Protein AF-A0A7S0U835-F1 (afdb_monomer)

Nearest PDB structures (foldseek):
  8ebt-assembly1_D  TM=9.101E-01  e=2.293E-08  Homo sapiens
  8eby-assembly1_D  TM=9.139E-01  e=5.994E-08  Homo sapiens
  8ebw-assembly1_D  TM=9.040E-01  e=1.767E-07  Homo sapiens
  8byq-assembly1_3  TM=8.476E-01  e=1.476E-07  Homo sapiens
  6trs-assembly2_B  TM=8.869E-01  e=9.123E-05  Thermochaetoides thermophila DSM 1495

Solvent-accessible surface area (backbone atoms only — not comparable to full-atom values): 6796 Å² total; per-residue (Å²): 133,87,57,59,82,69,50,32,41,41,77,50,88,84,70,89,51,72,76,40,76,29,76,59,26,56,54,48,72,73,46,59,66,54,58,47,54,51,52,55,51,52,46,50,46,54,61,55,31,70,79,67,77,38,58,63,67,65,52,48,50,53,53,56,55,51,57,72,56,54,71,84,45,79,42,74,51,85,87,51,51,76,64,45,48,60,45,50,46,47,34,37,78,69,56,34,25,45,52,96,42,93,82,50,59,46,37,28,46,29,76,61,36,74,56,105

pLDDT: mean 84.73, std 11.66, range [37.41, 94.69]

Organism: Hemiselmis andersenii (NCBI:txid464988)

Secondary structure (DSSP, 8-state):
---GGGTSEE--TTSS---EE-HHHHHHHTS-HHHHHHHHHHHHHHHHHTTSSS-HHHHHHHHHHHHTPPTT--EE-TT--HHHHHHHHHHHHTTSEE-SSTT-SEEEE-HHHHT-

InterPro domains:
  IPR004598 Transcription factor TFIIH subunit p52/Tfb2 [PF03849] (6-116)
  IPR004598 Transcription factor TFIIH subunit p52/Tfb2 [PTHR13152] (5-116)

Foldseek 3Di:
DDQCVPVQWPQPPPPPDGIDGDPVVVVLVPDDPLVNVVSVLVSVLVVLCPVVPDDSVLLVVLLVVLLPADAPDKDFCPPPDPSNLVSVLVCCVVVQWPDPDSPHRIIGGDPSSPSD

Mean predicted aligned error: 6.45 Å

Structure (mmCIF, N/CA/C/O backbone):
data_AF-A0A7S0U835-F1
#
_entry.id   AF-A0A7S0U835-F1
#
loop_
_atom_site.group_PDB
_atom_site.id
_atom_site.type_symbol
_atom_site.label_atom_id
_atom_site.label_alt_id
_atom_site.label_comp_id
_atom_site.label_asym_id
_atom_site.label_entity_id
_atom_site.label_seq_id
_atom_site.pdbx_PDB_ins_code
_atom_site.Cartn_x
_atom_site.Cartn_y
_atom_site.Cartn_z
_atom_site.occupancy
_atom_site.B_iso_or_equiv
_atom_site.auth_seq_id
_atom_site.auth_comp_id
_atom_site.auth_asym_id
_atom_site.auth_atom_id
_atom_site.pdbx_PDB_model_num
ATOM 1 N N . ARG A 1 1 ? 14.120 -10.309 -13.162 1.00 37.41 1 ARG A N 1
ATOM 2 C CA . ARG A 1 1 ? 12.669 -10.307 -12.856 1.00 37.41 1 ARG A CA 1
ATOM 3 C C . ARG A 1 1 ? 12.208 -8.859 -12.939 1.00 37.41 1 ARG A C 1
ATOM 5 O O . ARG A 1 1 ? 12.690 -8.055 -12.151 1.00 37.41 1 ARG A O 1
ATOM 12 N N . GLN A 1 2 ? 11.451 -8.506 -13.979 1.00 38.12 2 GLN A N 1
ATOM 13 C CA . GLN A 1 2 ? 10.997 -7.133 -14.224 1.00 38.12 2 GLN A CA 1
ATOM 14 C C . GLN A 1 2 ? 10.027 -6.714 -13.112 1.00 38.12 2 GLN A C 1
ATOM 16 O O . GLN A 1 2 ? 9.135 -7.471 -12.751 1.00 38.12 2 GLN A O 1
ATOM 21 N N . SER A 1 3 ? 10.268 -5.543 -12.528 1.00 42.47 3 SER A N 1
ATOM 22 C CA . SER A 1 3 ? 9.382 -4.902 -11.552 1.00 42.47 3 SER A CA 1
ATOM 23 C C . SER A 1 3 ? 8.245 -4.222 -12.317 1.00 42.47 3 SER A C 1
ATOM 25 O O . SER A 1 3 ? 8.529 -3.534 -13.303 1.00 42.47 3 SER A O 1
ATOM 27 N N . ALA A 1 4 ? 6.985 -4.382 -11.893 1.00 53.00 4 ALA A N 1
ATOM 28 C CA . ALA A 1 4 ? 5.829 -3.969 -12.699 1.00 53.00 4 ALA A CA 1
ATOM 29 C C . ALA A 1 4 ? 5.793 -2.462 -12.994 1.00 53.00 4 ALA A C 1
ATOM 31 O O . ALA A 1 4 ? 5.215 -2.039 -13.991 1.00 53.00 4 ALA A O 1
ATOM 32 N N . ARG A 1 5 ? 6.479 -1.633 -12.195 1.00 54.44 5 ARG A N 1
ATOM 33 C CA . ARG A 1 5 ? 6.518 -0.171 -12.391 1.00 54.44 5 ARG A CA 1
ATOM 34 C C . ARG A 1 5 ? 7.025 0.253 -13.773 1.00 54.44 5 ARG A C 1
ATOM 36 O O . ARG A 1 5 ? 6.550 1.258 -14.279 1.00 54.44 5 ARG A O 1
ATOM 43 N N . GLY A 1 6 ? 7.957 -0.494 -14.370 1.00 59.50 6 GLY A N 1
ATOM 44 C CA . GLY A 1 6 ? 8.459 -0.207 -15.723 1.00 59.50 6 GLY A CA 1
ATOM 45 C C . GLY A 1 6 ? 7.746 -0.981 -16.832 1.00 59.50 6 GLY A C 1
ATOM 46 O O . GLY A 1 6 ? 8.003 -0.740 -18.005 1.00 59.50 6 GLY A O 1
ATOM 47 N N . ALA A 1 7 ? 6.891 -1.934 -16.461 1.00 70.88 7 ALA A N 1
ATOM 48 C CA . ALA A 1 7 ? 6.263 -2.853 -17.394 1.00 70.88 7 ALA A CA 1
ATOM 49 C C . ALA A 1 7 ? 4.821 -2.458 -17.723 1.00 70.88 7 ALA A C 1
ATOM 51 O O . ALA A 1 7 ? 4.388 -2.717 -18.836 1.00 70.88 7 ALA A O 1
ATOM 52 N N . LEU A 1 8 ? 4.090 -1.796 -16.812 1.00 85.31 8 LEU A N 1
ATOM 53 C CA . LEU A 1 8 ? 2.688 -1.401 -17.039 1.00 85.31 8 LEU A CA 1
ATOM 54 C C . LEU A 1 8 ? 2.533 -0.132 -17.896 1.00 85.31 8 LEU A C 1
ATOM 56 O O . LEU A 1 8 ? 1.545 0.014 -18.616 1.00 85.31 8 LEU A O 1
ATOM 60 N N . MET A 1 9 ? 3.496 0.786 -17.817 1.00 87.12 9 MET A N 1
ATOM 61 C CA . MET A 1 9 ? 3.491 2.067 -18.527 1.00 87.12 9 MET A CA 1
ATOM 62 C C . MET A 1 9 ? 4.839 2.275 -19.215 1.00 87.12 9 MET A C 1
ATOM 64 O O . MET A 1 9 ? 5.886 1.990 -18.637 1.00 87.12 9 MET A O 1
ATOM 68 N N . LYS A 1 10 ? 4.808 2.793 -20.441 1.00 82.62 10 LYS A N 1
ATOM 69 C CA . LYS A 1 10 ? 5.974 3.209 -21.214 1.00 82.62 10 LYS A CA 1
ATOM 70 C C . LYS A 1 10 ? 6.094 4.729 -21.148 1.00 82.62 10 LYS A C 1
ATOM 72 O O . LYS A 1 10 ? 5.160 5.453 -21.492 1.00 82.62 10 LYS A O 1
ATOM 77 N N . GLU A 1 11 ? 7.256 5.203 -20.718 1.00 73.69 11 GLU A N 1
ATOM 78 C CA . GLU A 1 11 ? 7.630 6.613 -20.814 1.00 73.69 11 GLU A CA 1
ATOM 79 C C . GLU A 1 11 ? 8.300 6.850 -22.173 1.00 73.69 11 GLU A C 1
ATOM 81 O O . GLU A 1 11 ? 9.473 6.517 -22.351 1.00 73.69 11 GLU A O 1
ATOM 86 N N . ASP A 1 12 ? 7.579 7.409 -23.145 1.00 67.50 12 ASP A N 1
ATOM 87 C CA . ASP A 1 12 ? 8.190 7.835 -24.406 1.00 67.50 12 ASP A CA 1
ATOM 88 C C . ASP A 1 12 ? 8.786 9.239 -24.239 1.00 67.50 12 ASP A C 1
ATOM 90 O O . ASP A 1 12 ? 8.161 10.260 -24.497 1.00 67.50 12 ASP A O 1
ATOM 94 N N . LYS A 1 13 ? 10.048 9.293 -23.796 1.00 61.94 13 LYS A N 1
ATOM 95 C CA . LYS A 1 13 ? 10.796 10.556 -23.633 1.00 61.94 13 LYS A CA 1
ATOM 96 C C . LYS A 1 13 ? 11.131 11.256 -24.958 1.00 61.94 13 LYS A C 1
ATOM 98 O O . LYS A 1 13 ? 11.688 12.348 -24.929 1.00 61.94 13 LYS A O 1
ATOM 103 N N . ALA A 1 14 ? 10.840 10.626 -26.096 1.00 60.28 14 ALA A N 1
ATOM 104 C CA . ALA A 1 14 ? 11.284 11.074 -27.411 1.00 60.28 14 ALA A CA 1
ATOM 105 C C . ALA A 1 14 ? 10.252 11.904 -28.196 1.00 60.28 14 ALA A C 1
ATOM 107 O O . ALA A 1 14 ? 10.669 12.583 -29.125 1.00 60.28 14 ALA A O 1
ATOM 108 N N . ASP A 1 15 ? 8.958 11.890 -27.839 1.00 58.41 15 ASP A N 1
ATOM 109 C CA . ASP A 1 15 ? 7.907 12.399 -28.749 1.00 58.41 15 ASP A CA 1
ATOM 110 C C . ASP A 1 15 ? 6.968 13.465 -28.154 1.00 58.41 15 ASP A C 1
ATOM 112 O O . ASP A 1 15 ? 5.937 13.792 -28.731 1.00 58.41 15 ASP A O 1
ATOM 116 N N . GLY A 1 16 ? 7.267 14.012 -26.970 1.00 64.00 16 GLY A N 1
ATOM 117 C CA . GLY A 1 16 ? 6.398 15.003 -26.306 1.00 64.00 16 GLY A CA 1
ATOM 118 C C . GLY A 1 16 ? 5.008 14.479 -25.903 1.00 64.00 16 GLY A C 1
ATOM 119 O O . GLY A 1 16 ? 4.259 15.172 -25.215 1.00 64.00 16 GLY A O 1
ATOM 120 N N . GLU A 1 17 ? 4.667 13.251 -26.284 1.00 67.81 17 GLU A N 1
ATOM 121 C CA . GLU A 1 17 ? 3.488 12.540 -25.828 1.00 67.81 17 GLU A CA 1
ATOM 122 C C . GLU A 1 17 ? 3.661 12.042 -24.393 1.00 67.81 17 GLU A C 1
ATOM 124 O O . GLU A 1 17 ? 4.731 11.604 -23.968 1.00 67.81 17 GLU A O 1
ATOM 129 N N . GLY A 1 18 ? 2.570 12.114 -23.632 1.00 77.19 18 GLY A N 1
ATOM 130 C CA . GLY A 1 18 ? 2.519 11.625 -22.260 1.00 77.19 18 GLY A CA 1
ATOM 131 C C . GLY A 1 18 ? 2.730 10.105 -22.142 1.00 77.19 18 GLY A C 1
ATOM 132 O O . GLY A 1 18 ? 2.794 9.389 -23.143 1.00 77.19 18 GLY A O 1
ATOM 133 N N . PRO A 1 19 ? 2.816 9.582 -20.906 1.00 83.19 19 PRO A N 1
ATOM 134 C CA . PRO A 1 19 ? 3.009 8.154 -20.659 1.00 83.19 19 PRO A CA 1
ATOM 135 C C . PRO A 1 19 ? 1.916 7.306 -21.330 1.00 83.19 19 PRO A C 1
ATOM 137 O O . PRO A 1 19 ? 0.726 7.602 -21.214 1.00 83.19 19 PRO A O 1
ATOM 140 N N . ARG A 1 20 ? 2.324 6.227 -22.011 1.00 86.06 20 ARG A N 1
ATOM 141 C CA . ARG A 1 20 ? 1.434 5.308 -22.741 1.00 86.06 20 ARG A CA 1
ATOM 142 C C . ARG A 1 20 ? 1.364 3.960 -22.022 1.00 86.06 20 ARG A C 1
ATOM 144 O O . ARG A 1 20 ? 2.381 3.421 -21.597 1.00 86.06 20 ARG A O 1
ATOM 151 N N . ILE A 1 21 ? 0.171 3.388 -21.901 1.00 90.00 21 ILE A N 1
ATOM 152 C CA . ILE A 1 21 ? -0.021 2.049 -21.325 1.00 90.00 21 ILE A CA 1
ATOM 153 C C . ILE A 1 21 ? 0.591 0.974 -22.239 1.00 90.00 21 ILE A C 1
ATOM 155 O O . ILE A 1 21 ? 0.503 1.057 -23.465 1.00 90.00 21 ILE A O 1
ATOM 159 N N . THR A 1 22 ? 1.236 -0.035 -21.658 1.00 92.06 22 THR A N 1
ATOM 160 C CA . THR A 1 22 ? 1.815 -1.153 -22.419 1.00 92.06 22 THR A CA 1
ATOM 161 C C . THR A 1 22 ? 0.786 -2.263 -22.653 1.00 92.06 22 THR A C 1
ATOM 163 O O . THR A 1 22 ? -0.297 -2.271 -22.065 1.00 92.06 22 THR A O 1
ATOM 166 N N . ALA A 1 23 ? 1.137 -3.265 -23.466 1.00 90.50 23 ALA A N 1
ATOM 167 C CA . ALA A 1 23 ? 0.327 -4.477 -23.597 1.00 90.50 23 ALA A CA 1
ATOM 168 C C . ALA A 1 23 ? 0.128 -5.194 -22.245 1.00 90.50 23 ALA A C 1
ATOM 170 O O . ALA A 1 23 ? -0.977 -5.639 -21.938 1.00 90.50 23 ALA A O 1
ATOM 171 N N . GLU A 1 24 ? 1.169 -5.254 -21.409 1.00 88.81 24 GLU A N 1
ATOM 172 C CA . GLU A 1 24 ? 1.083 -5.820 -20.057 1.00 88.81 24 GLU A CA 1
ATOM 173 C C . GLU A 1 24 ? 0.220 -4.956 -19.131 1.00 88.81 24 GLU A C 1
ATOM 175 O O . GLU A 1 24 ? -0.560 -5.490 -18.345 1.00 88.81 24 GLU A O 1
ATOM 180 N N . GLY A 1 25 ? 0.287 -3.628 -19.274 1.00 90.62 25 GLY A N 1
ATOM 181 C CA . GLY A 1 25 ? -0.591 -2.678 -18.595 1.00 90.62 25 GLY A CA 1
ATOM 182 C C . GLY A 1 25 ? -2.064 -2.935 -18.900 1.00 90.62 25 GLY A C 1
ATOM 183 O O . GLY A 1 25 ? -2.883 -3.034 -17.988 1.00 90.62 25 GLY A O 1
ATOM 184 N N . PHE A 1 26 ? -2.408 -3.130 -20.173 1.00 92.75 26 PHE A N 1
ATOM 185 C CA . PHE A 1 26 ? -3.769 -3.506 -20.556 1.00 92.75 26 PHE A CA 1
ATOM 186 C C . PHE A 1 26 ? -4.176 -4.868 -19.991 1.00 92.75 26 PHE A C 1
ATOM 188 O O . PHE A 1 26 ? -5.277 -5.005 -19.461 1.00 92.75 26 PHE A O 1
ATOM 195 N N . GLN A 1 27 ? -3.297 -5.871 -20.055 1.00 92.75 27 GLN A N 1
ATOM 196 C CA . GLN A 1 27 ? -3.582 -7.183 -19.47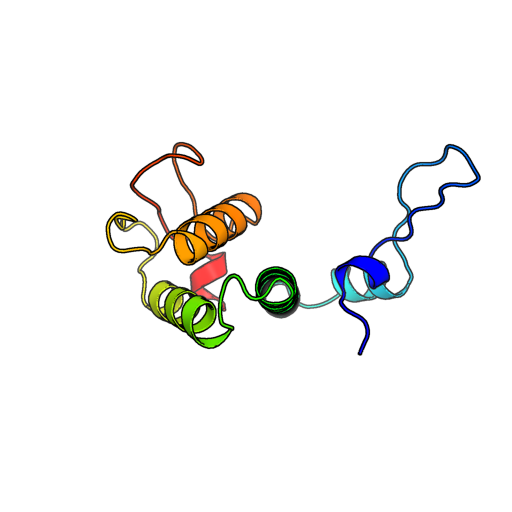1 1.00 92.75 27 GLN A CA 1
ATOM 197 C C . GLN A 1 27 ? -3.803 -7.109 -17.960 1.00 92.75 27 GLN A C 1
ATOM 199 O O . GLN A 1 27 ? -4.667 -7.816 -17.446 1.00 92.75 27 GLN A O 1
ATOM 204 N N . PHE A 1 28 ? -3.050 -6.260 -17.258 1.00 91.56 28 PHE A N 1
ATOM 205 C CA . PHE A 1 28 ? -3.206 -6.007 -15.830 1.00 91.56 28 PHE A CA 1
ATOM 206 C C . PHE A 1 28 ? -4.602 -5.464 -15.509 1.00 91.56 28 PHE A C 1
ATOM 208 O O . PHE A 1 28 ? -5.259 -5.998 -14.617 1.00 91.56 28 PHE A O 1
ATOM 215 N N . LEU A 1 29 ? -5.093 -4.480 -16.273 1.00 92.12 29 LEU A N 1
ATOM 216 C CA . LEU A 1 2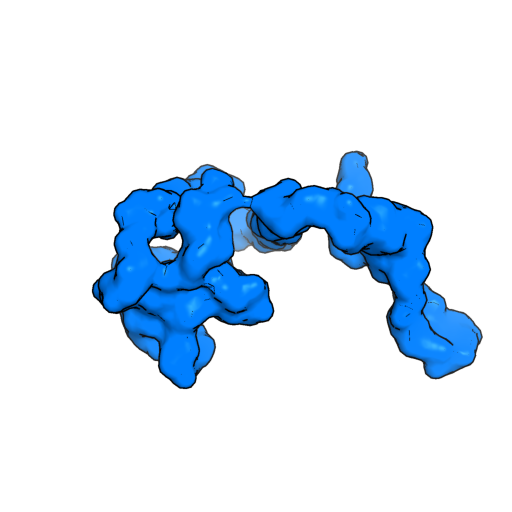9 ? -6.425 -3.887 -16.073 1.00 92.12 29 LEU A CA 1
ATOM 217 C C . LEU A 1 29 ? -7.571 -4.898 -16.219 1.00 92.12 29 LEU A C 1
ATOM 219 O O . LEU A 1 29 ? -8.626 -4.721 -15.615 1.00 92.12 29 LEU A O 1
ATOM 223 N N . LEU A 1 30 ? -7.365 -5.966 -16.992 1.00 94.69 30 LEU A N 1
ATOM 224 C CA . LEU A 1 30 ? -8.350 -7.033 -17.190 1.00 94.69 30 LEU A CA 1
ATOM 225 C C . LEU A 1 30 ? -8.350 -8.083 -16.068 1.00 94.69 30 LEU A C 1
ATOM 227 O O . LEU A 1 30 ? -9.205 -8.970 -16.052 1.00 94.69 30 LEU A O 1
ATOM 231 N N . LYS A 1 31 ? -7.388 -8.041 -15.140 1.00 94.06 31 LYS A N 1
ATOM 232 C CA . LYS A 1 31 ? -7.325 -8.994 -14.023 1.00 94.06 31 LYS A CA 1
ATOM 233 C C . LYS A 1 31 ? -8.349 -8.653 -12.937 1.00 94.06 31 LYS A C 1
ATOM 235 O O . LYS A 1 31 ? -8.762 -7.503 -12.831 1.00 94.06 31 LYS A O 1
ATOM 240 N N . PRO A 1 32 ? -8.726 -9.610 -12.073 1.00 93.00 32 PRO A N 1
ATOM 241 C CA . PRO A 1 32 ? -9.558 -9.315 -10.910 1.00 93.00 32 PRO A CA 1
ATOM 242 C C . PRO A 1 32 ? -8.918 -8.262 -9.995 1.00 93.00 32 PRO A C 1
ATOM 244 O O . PRO A 1 32 ? -7.707 -8.299 -9.766 1.00 93.00 32 PRO A O 1
ATOM 247 N N . LEU A 1 33 ? -9.735 -7.382 -9.407 1.00 89.50 33 LEU A N 1
ATOM 248 C CA . LEU A 1 33 ? -9.277 -6.276 -8.554 1.00 89.50 33 LEU A CA 1
ATOM 249 C C . LEU A 1 33 ? -8.333 -6.736 -7.433 1.00 89.50 33 LEU A C 1
ATOM 251 O O . LEU A 1 33 ? -7.270 -6.155 -7.246 1.00 89.50 33 LEU A O 1
ATOM 255 N N . ARG A 1 34 ? -8.672 -7.828 -6.737 1.00 88.25 34 ARG A N 1
ATOM 256 C CA . ARG A 1 34 ? -7.824 -8.417 -5.686 1.00 88.25 34 ARG A CA 1
ATOM 257 C C . ARG A 1 34 ? -6.413 -8.731 -6.186 1.00 88.25 34 ARG A C 1
ATOM 259 O O . ARG A 1 34 ? -5.432 -8.436 -5.512 1.00 88.25 34 ARG A O 1
ATOM 266 N N . TRP A 1 35 ? -6.310 -9.309 -7.382 1.00 90.12 35 TRP A N 1
ATOM 267 C CA . TRP A 1 35 ? -5.021 -9.637 -7.983 1.00 90.12 35 TRP A CA 1
ATOM 268 C C . TRP A 1 35 ? -4.235 -8.369 -8.322 1.00 90.12 35 TRP A C 1
ATOM 270 O O . TRP A 1 35 ? -3.046 -8.296 -8.023 1.00 90.12 35 TRP A O 1
ATOM 280 N N . GLN A 1 36 ? -4.904 -7.359 -8.885 1.00 90.56 36 GLN A N 1
ATOM 281 C CA . GLN A 1 36 ? -4.291 -6.068 -9.205 1.00 90.56 36 GLN A CA 1
ATOM 282 C C . GLN A 1 36 ? -3.711 -5.394 -7.952 1.00 90.56 36 GLN A C 1
ATOM 284 O O . GLN A 1 36 ? -2.545 -4.998 -7.946 1.00 90.56 36 GLN A O 1
ATOM 289 N N . VAL A 1 37 ? -4.498 -5.322 -6.873 1.00 89.38 37 VAL A N 1
ATOM 290 C CA . VAL A 1 37 ? -4.079 -4.741 -5.589 1.00 89.38 37 VAL A CA 1
ATOM 291 C C . VAL A 1 37 ? -2.896 -5.513 -5.006 1.00 89.38 37 VAL A C 1
ATOM 293 O O . VAL A 1 37 ? -1.899 -4.903 -4.624 1.00 89.38 37 VAL A O 1
ATOM 296 N N . TRP A 1 38 ? -2.958 -6.848 -4.994 1.00 89.12 38 TRP A N 1
ATOM 297 C CA . TRP A 1 38 ? -1.864 -7.681 -4.495 1.00 89.12 38 TRP A CA 1
ATOM 298 C C . TRP A 1 38 ? -0.553 -7.447 -5.257 1.00 89.12 38 TRP A C 1
ATOM 300 O O . TRP A 1 38 ? 0.492 -7.261 -4.634 1.00 89.12 38 TRP A O 1
ATOM 310 N N . GLN A 1 39 ? -0.593 -7.405 -6.594 1.00 89.19 39 GLN A N 1
ATOM 311 C CA . GLN A 1 39 ? 0.605 -7.127 -7.393 1.00 89.19 39 GLN A CA 1
ATOM 312 C C . GLN A 1 39 ? 1.188 -5.745 -7.074 1.00 89.19 39 GLN A C 1
ATOM 314 O O . GLN A 1 39 ? 2.380 -5.640 -6.790 1.00 89.19 39 GLN A O 1
ATOM 319 N N . LEU A 1 40 ? 0.349 -4.702 -7.021 1.00 88.06 40 LEU A N 1
ATOM 320 C CA . LEU A 1 40 ? 0.795 -3.344 -6.686 1.00 88.06 40 LEU A CA 1
ATOM 321 C C . LEU A 1 40 ? 1.447 -3.268 -5.299 1.00 88.06 40 LEU A C 1
ATOM 323 O O . LEU A 1 40 ? 2.464 -2.591 -5.133 1.00 88.06 40 LEU A O 1
ATOM 327 N N . LEU A 1 41 ? 0.900 -3.981 -4.310 1.00 89.31 41 LEU A N 1
ATOM 328 C CA . LEU A 1 41 ? 1.477 -4.067 -2.968 1.00 89.31 41 LEU A CA 1
ATOM 329 C C . LEU A 1 41 ? 2.845 -4.747 -2.976 1.00 89.31 41 LEU A C 1
ATOM 331 O O . LEU A 1 41 ? 3.789 -4.229 -2.378 1.00 89.31 41 LEU A O 1
ATOM 335 N N . MET A 1 42 ? 2.972 -5.880 -3.668 1.00 89.44 42 MET A N 1
ATOM 336 C CA . MET A 1 42 ? 4.236 -6.614 -3.744 1.00 89.44 42 MET A CA 1
ATOM 337 C C . MET A 1 42 ? 5.324 -5.796 -4.442 1.00 89.44 42 MET A C 1
ATOM 339 O O . MET A 1 42 ? 6.437 -5.691 -3.922 1.00 89.44 42 MET A O 1
ATOM 343 N N . ASP A 1 43 ? 5.008 -5.151 -5.567 1.00 88.12 43 ASP A N 1
ATOM 344 C CA . ASP A 1 43 ? 5.948 -4.262 -6.254 1.00 88.12 43 ASP A CA 1
ATOM 345 C C . ASP A 1 43 ? 6.349 -3.065 -5.393 1.00 88.12 43 ASP A C 1
ATOM 347 O O . ASP A 1 43 ? 7.507 -2.639 -5.409 1.00 88.12 43 ASP A O 1
ATOM 351 N N . ALA A 1 44 ? 5.417 -2.518 -4.615 1.00 86.69 44 ALA A N 1
ATOM 352 C CA . ALA A 1 44 ? 5.704 -1.407 -3.727 1.00 86.69 44 ALA A CA 1
ATOM 353 C C . ALA A 1 44 ? 6.605 -1.787 -2.546 1.00 86.69 44 ALA A C 1
ATOM 355 O O . ALA A 1 44 ? 7.486 -0.997 -2.190 1.00 86.69 44 ALA A O 1
ATOM 356 N N . ILE A 1 45 ? 6.400 -2.971 -1.959 1.00 89.38 45 ILE A N 1
ATOM 357 C CA . ILE A 1 45 ? 7.273 -3.522 -0.914 1.00 89.38 45 ILE A CA 1
ATOM 358 C C . ILE A 1 45 ? 8.671 -3.729 -1.494 1.00 89.38 45 ILE A C 1
ATOM 360 O O . ILE A 1 45 ? 9.638 -3.180 -0.971 1.00 89.38 45 ILE A O 1
ATOM 364 N N . GLN A 1 46 ? 8.782 -4.417 -2.635 1.00 88.12 46 GLN A N 1
ATOM 365 C CA . GLN A 1 46 ? 10.070 -4.631 -3.298 1.00 88.12 46 GLN A CA 1
ATOM 366 C C . GLN A 1 46 ? 10.771 -3.311 -3.625 1.00 88.12 46 GLN A C 1
ATOM 368 O O . GLN A 1 46 ? 11.966 -3.178 -3.383 1.00 88.12 46 GLN A O 1
ATOM 373 N N . ALA A 1 47 ? 10.042 -2.316 -4.141 1.00 85.50 47 ALA A N 1
ATOM 374 C CA . ALA A 1 47 ? 10.606 -1.010 -4.463 1.00 85.50 47 ALA A CA 1
ATOM 375 C C . ALA A 1 47 ? 11.147 -0.273 -3.229 1.00 85.50 47 ALA A C 1
ATOM 377 O O . ALA A 1 47 ? 12.185 0.368 -3.334 1.00 85.50 47 ALA A O 1
ATOM 378 N N . ARG A 1 48 ? 10.481 -0.373 -2.073 1.00 85.56 48 ARG A N 1
ATOM 379 C CA . ARG A 1 48 ? 10.922 0.261 -0.816 1.00 85.56 48 ARG A CA 1
ATOM 380 C C . ARG A 1 48 ? 12.092 -0.464 -0.149 1.00 85.56 48 ARG A C 1
ATOM 382 O O . ARG A 1 48 ? 12.878 0.168 0.554 1.00 85.56 48 ARG A O 1
ATOM 389 N N . CYS A 1 49 ? 12.232 -1.764 -0.391 1.00 87.12 49 CYS A N 1
ATOM 390 C CA . CYS A 1 49 ? 13.343 -2.557 0.130 1.00 87.12 49 CYS A CA 1
ATOM 391 C C . CYS A 1 49 ? 14.631 -2.434 -0.702 1.00 87.12 49 CYS A C 1
ATOM 393 O O . CYS A 1 49 ? 15.694 -2.810 -0.215 1.00 87.12 49 CYS A O 1
ATOM 395 N N . LYS A 1 50 ? 14.574 -1.886 -1.928 1.00 84.00 50 LYS A N 1
ATOM 396 C CA . LYS A 1 50 ? 15.756 -1.722 -2.801 1.00 84.00 50 LYS A CA 1
ATOM 397 C C . LYS A 1 50 ? 16.855 -0.862 -2.183 1.00 84.00 50 LYS A C 1
ATOM 399 O O . LYS A 1 50 ? 18.025 -1.192 -2.333 1.00 84.00 50 LYS A O 1
ATOM 404 N N . ASP A 1 51 ? 16.479 0.188 -1.460 1.00 77.50 51 ASP A N 1
ATOM 405 C CA . ASP A 1 51 ? 17.432 1.143 -0.881 1.00 77.50 51 ASP A CA 1
ATOM 406 C C . ASP A 1 51 ? 17.990 0.673 0.479 1.00 77.50 51 ASP A C 1
ATOM 408 O O . ASP A 1 51 ? 18.656 1.435 1.174 1.00 77.50 51 ASP A O 1
ATOM 412 N N . GLY A 1 52 ? 17.659 -0.548 0.925 1.00 76.25 52 GLY A N 1
ATOM 413 C CA . GLY A 1 52 ? 18.103 -1.117 2.208 1.00 76.25 52 GLY A CA 1
ATOM 414 C C . GLY A 1 52 ? 17.487 -0.474 3.459 1.00 76.25 52 GLY A C 1
ATOM 415 O O . GLY A 1 52 ? 17.715 -0.942 4.569 1.00 76.25 52 GLY A O 1
ATOM 416 N N . SER A 1 53 ? 16.671 0.572 3.299 1.00 76.75 53 SER A N 1
ATOM 417 C CA . SER A 1 53 ? 16.043 1.312 4.407 1.00 76.75 53 SER A CA 1
ATOM 418 C C . SER A 1 53 ? 14.982 0.521 5.183 1.00 76.75 53 SER A C 1
ATOM 420 O O . SER A 1 53 ? 14.580 0.919 6.277 1.00 76.75 53 SER A O 1
ATOM 422 N N . SER A 1 54 ? 14.489 -0.577 4.611 1.00 81.75 54 SER A N 1
ATOM 423 C CA . SER A 1 54 ? 13.461 -1.425 5.206 1.00 81.75 54 SER A CA 1
ATOM 424 C C . SER A 1 54 ? 13.604 -2.856 4.717 1.00 81.75 54 SER A C 1
ATOM 426 O O . SER A 1 54 ? 13.933 -3.083 3.551 1.00 81.75 54 SER A O 1
ATOM 428 N N . THR A 1 55 ? 13.337 -3.821 5.594 1.00 87.38 55 THR A N 1
ATOM 429 C CA . THR A 1 55 ? 13.305 -5.230 5.208 1.00 87.38 55 THR A CA 1
ATOM 430 C C . THR A 1 55 ? 11.880 -5.632 4.798 1.00 87.38 55 THR A C 1
ATOM 432 O O . THR A 1 55 ? 10.910 -5.083 5.343 1.00 87.38 55 THR A O 1
ATOM 435 N N . PRO A 1 56 ? 11.710 -6.555 3.832 1.00 88.69 56 PRO A N 1
ATOM 436 C CA . PRO A 1 56 ? 10.388 -6.981 3.372 1.00 88.69 56 PRO A CA 1
ATOM 437 C C . PRO A 1 56 ? 9.501 -7.510 4.501 1.00 88.69 56 PRO A C 1
ATOM 439 O O . PRO A 1 56 ? 8.298 -7.257 4.510 1.00 88.69 56 PRO A O 1
ATOM 442 N N . GLU A 1 57 ? 10.092 -8.195 5.480 1.00 88.56 57 GLU A N 1
ATOM 443 C CA . GLU A 1 57 ? 9.395 -8.799 6.619 1.00 88.56 57 GLU A CA 1
ATOM 444 C C . GLU A 1 57 ? 8.698 -7.733 7.469 1.00 88.56 57 GLU A C 1
ATOM 446 O O . GLU A 1 57 ? 7.565 -7.925 7.910 1.00 88.56 57 GLU A O 1
ATOM 451 N N . HIS A 1 58 ? 9.339 -6.575 7.650 1.00 87.44 58 HIS A N 1
ATOM 452 C CA . HIS A 1 58 ? 8.805 -5.484 8.464 1.00 87.44 58 HIS A CA 1
ATOM 453 C C . HIS A 1 58 ? 7.572 -4.824 7.829 1.00 87.44 58 HIS A C 1
ATOM 455 O O . HIS A 1 58 ? 6.635 -4.428 8.530 1.00 87.44 58 HIS A O 1
ATOM 461 N N . LEU A 1 59 ? 7.557 -4.725 6.495 1.00 90.81 59 LEU A N 1
ATOM 462 C CA . LEU A 1 59 ? 6.424 -4.199 5.72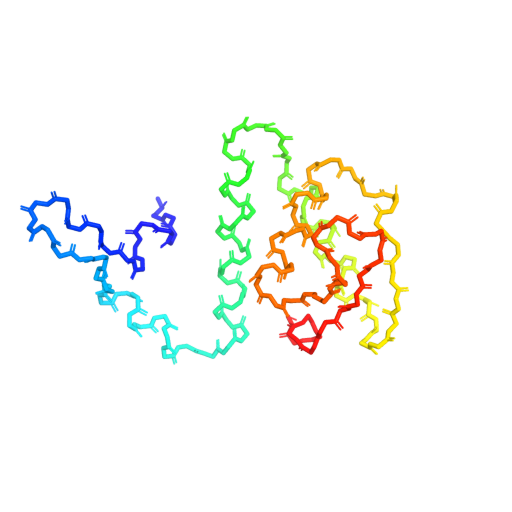6 1.00 90.81 59 LEU A CA 1
ATOM 463 C C . LEU A 1 59 ? 5.304 -5.236 5.574 1.00 90.81 59 LEU A C 1
ATOM 465 O O . LEU A 1 59 ? 4.131 -4.886 5.685 1.00 90.81 59 LEU A O 1
ATOM 469 N N . LEU A 1 60 ? 5.654 -6.513 5.387 1.00 90.81 60 LEU A N 1
ATOM 470 C CA . LEU A 1 60 ? 4.691 -7.616 5.352 1.00 90.81 60 LEU A CA 1
ATOM 471 C C . LEU A 1 60 ? 3.981 -7.793 6.694 1.00 90.81 60 LEU A C 1
ATOM 473 O O . LEU A 1 60 ? 2.774 -7.996 6.708 1.00 90.81 60 LEU A O 1
ATOM 477 N N . SER A 1 61 ? 4.693 -7.656 7.815 1.00 89.81 61 SER A N 1
ATOM 478 C CA . SER A 1 61 ? 4.083 -7.680 9.149 1.00 89.81 61 SER A CA 1
ATOM 479 C C . SER A 1 61 ? 2.998 -6.605 9.291 1.00 89.81 61 SER A C 1
ATOM 481 O O . SER A 1 61 ? 1.882 -6.903 9.712 1.00 89.81 61 SER A O 1
ATOM 483 N N . CYS A 1 62 ? 3.276 -5.380 8.830 1.00 88.81 62 CYS A N 1
ATOM 484 C CA . CYS A 1 62 ? 2.289 -4.298 8.796 1.00 88.81 62 CYS A CA 1
ATOM 485 C C . CYS A 1 62 ? 1.091 -4.639 7.893 1.00 88.81 62 CYS A C 1
ATOM 487 O O . CYS A 1 62 ? -0.055 -4.433 8.288 1.00 88.81 62 CYS A O 1
ATOM 489 N N . LEU A 1 63 ? 1.333 -5.216 6.710 1.00 89.94 63 LEU A N 1
ATOM 490 C CA . LEU A 1 63 ? 0.261 -5.655 5.814 1.00 89.94 63 LEU A CA 1
ATOM 491 C C . LEU A 1 63 ? -0.624 -6.733 6.460 1.00 89.94 63 LEU A C 1
ATOM 493 O O . LEU A 1 63 ? -1.845 -6.638 6.395 1.00 89.94 63 LEU A O 1
ATOM 497 N N . PHE A 1 64 ? -0.028 -7.725 7.123 1.00 88.56 64 PHE A N 1
ATOM 498 C CA . PHE A 1 64 ? -0.781 -8.772 7.811 1.00 88.56 64 PHE A CA 1
ATOM 499 C C . PHE A 1 64 ? -1.599 -8.227 8.976 1.00 88.56 64 PHE A C 1
ATOM 501 O O . PHE A 1 64 ? -2.741 -8.640 9.150 1.00 88.56 64 PHE A O 1
ATOM 508 N N . GLN A 1 65 ? -1.061 -7.275 9.742 1.00 88.62 65 GLN A N 1
ATOM 509 C CA . GLN A 1 65 ? -1.819 -6.597 10.796 1.00 88.62 65 GLN A CA 1
ATOM 510 C C . GLN A 1 65 ? -3.068 -5.908 10.235 1.00 88.62 65 GLN A C 1
ATOM 512 O O . GLN A 1 65 ? -4.140 -6.022 10.826 1.00 88.62 65 GLN A O 1
ATOM 517 N N . LEU A 1 66 ? -2.956 -5.263 9.069 1.00 87.75 66 LEU A N 1
ATOM 518 C CA . LEU A 1 66 ? -4.087 -4.609 8.407 1.00 87.75 66 LEU A CA 1
ATOM 519 C C . LEU A 1 66 ? -5.178 -5.591 7.977 1.00 87.75 66 LEU A C 1
ATOM 521 O O . LEU A 1 66 ? -6.354 -5.249 8.065 1.00 87.75 66 LEU A O 1
ATOM 525 N N . CYS A 1 67 ? -4.823 -6.814 7.574 1.00 86.75 67 CYS A N 1
ATOM 526 C CA . CYS A 1 67 ? -5.807 -7.838 7.211 1.00 86.75 67 CYS A CA 1
ATOM 527 C C . CYS A 1 67 ? -6.725 -8.243 8.379 1.00 86.75 67 CYS A C 1
ATOM 529 O O . CYS A 1 67 ? -7.816 -8.755 8.143 1.00 86.75 67 CYS A O 1
ATOM 531 N N . PHE A 1 68 ? -6.308 -8.013 9.629 1.00 87.75 68 PHE A N 1
ATOM 532 C CA . PHE A 1 68 ? -7.126 -8.269 10.820 1.00 87.75 68 PHE A CA 1
ATOM 533 C C . PHE A 1 68 ? -7.912 -7.040 11.297 1.00 87.75 68 PHE A C 1
ATOM 535 O O . PHE A 1 68 ? -8.656 -7.125 12.276 1.00 87.75 68 PHE A O 1
ATOM 542 N N . CYS A 1 69 ? -7.761 -5.892 10.634 1.00 89.81 69 CYS A N 1
ATOM 543 C CA . CYS A 1 69 ? -8.514 -4.694 10.968 1.00 89.81 69 CYS A CA 1
ATOM 544 C C . CYS A 1 69 ? -9.962 -4.783 10.461 1.00 89.81 69 CYS A C 1
ATOM 546 O O . CYS A 1 69 ? -10.255 -5.343 9.405 1.00 89.81 69 CYS A O 1
ATOM 548 N N . VAL A 1 70 ? -10.880 -4.174 11.209 1.00 90.06 70 VAL A N 1
ATOM 549 C CA . VAL A 1 70 ? -12.312 -4.149 10.895 1.00 90.06 70 VAL A CA 1
ATOM 550 C C . VAL A 1 70 ? -12.656 -2.843 10.187 1.00 90.06 70 VAL A C 1
ATOM 552 O O . VAL A 1 70 ? -12.306 -1.758 10.658 1.00 90.06 70 VAL A O 1
ATOM 555 N N . VAL A 1 71 ? -13.364 -2.937 9.060 1.00 90.94 71 VAL A N 1
ATOM 556 C CA . VAL A 1 71 ? -13.845 -1.761 8.316 1.00 90.94 71 VAL A CA 1
ATOM 557 C C . VAL A 1 71 ? -14.778 -0.928 9.185 1.00 90.94 71 VAL A C 1
ATOM 559 O O . VAL A 1 71 ? -15.692 -1.454 9.812 1.00 90.94 71 VAL A O 1
ATOM 562 N N . GLY A 1 72 ? -14.542 0.384 9.200 1.00 87.00 72 GLY A N 1
ATOM 563 C CA . GLY A 1 72 ? -15.284 1.340 10.027 1.00 87.00 72 GLY A CA 1
ATOM 564 C C . GLY A 1 72 ? -14.645 1.624 11.389 1.00 87.00 72 GLY A C 1
ATOM 565 O O . GLY A 1 72 ? -15.011 2.611 12.022 1.00 87.00 72 GLY A O 1
ATOM 566 N N . THR A 1 73 ? -13.648 0.844 11.814 1.00 91.75 73 THR A N 1
ATOM 567 C CA . THR A 1 73 ? -12.900 1.095 13.054 1.00 91.75 73 THR A CA 1
ATOM 568 C C . THR A 1 73 ? -11.665 1.950 12.774 1.00 91.75 73 THR A C 1
ATOM 570 O O . THR A 1 73 ? -10.934 1.699 11.817 1.00 91.75 73 THR A O 1
ATOM 573 N N . GLY A 1 74 ? -11.432 2.971 13.603 1.00 92.69 74 GLY A N 1
ATOM 574 C CA . GLY A 1 74 ? -10.234 3.810 13.527 1.00 92.69 74 GLY A CA 1
ATOM 575 C C . GLY A 1 74 ? -9.062 3.189 14.287 1.00 92.69 74 GLY A C 1
ATOM 576 O O . GLY A 1 74 ? -9.217 2.786 15.439 1.00 92.69 74 GLY A O 1
ATOM 577 N N . TYR A 1 75 ? -7.890 3.144 13.659 1.00 93.00 75 TYR A N 1
ATOM 578 C CA . TYR A 1 75 ? -6.655 2.605 14.234 1.00 93.00 75 TYR A CA 1
ATOM 579 C C . TYR A 1 75 ? -5.567 3.681 14.273 1.00 93.00 75 TYR A C 1
ATOM 581 O O . TYR A 1 75 ? -5.433 4.459 13.327 1.00 93.00 75 TYR A O 1
ATOM 589 N N . SER A 1 76 ? -4.785 3.732 15.357 1.00 92.88 76 SER A N 1
ATOM 590 C CA . SER A 1 76 ? -3.665 4.676 15.482 1.00 92.88 76 SER A CA 1
ATOM 591 C C . SER A 1 76 ? -2.416 4.188 14.739 1.00 92.88 76 SER A C 1
ATOM 593 O O . SER A 1 76 ? -2.106 2.996 14.734 1.00 92.88 76 SER A O 1
ATOM 595 N N . VAL A 1 77 ? -1.673 5.129 14.152 1.00 91.44 77 VAL A N 1
ATOM 596 C CA . VAL A 1 77 ? -0.357 4.906 13.529 1.00 91.44 77 VAL A CA 1
ATOM 597 C C . VAL A 1 77 ? 0.819 5.151 14.482 1.00 91.44 77 VAL A C 1
ATOM 599 O O . VAL A 1 77 ? 1.964 4.986 14.071 1.00 91.44 77 VAL A O 1
ATOM 602 N N . ASP A 1 78 ? 0.575 5.533 15.742 1.00 89.81 78 ASP A N 1
ATOM 603 C CA . ASP A 1 78 ? 1.636 5.924 16.689 1.00 89.81 78 ASP A CA 1
ATOM 604 C C . ASP A 1 78 ? 2.640 4.785 16.979 1.00 89.81 78 ASP A C 1
ATOM 606 O O . ASP A 1 78 ? 3.794 5.040 17.315 1.00 89.81 78 ASP A O 1
ATOM 610 N N . HIS A 1 79 ? 2.225 3.523 16.826 1.00 86.69 79 HIS A N 1
ATOM 611 C CA . HIS A 1 79 ? 3.080 2.345 17.031 1.00 86.69 79 HIS A CA 1
ATOM 612 C C . HIS A 1 79 ? 3.925 1.963 15.807 1.00 86.69 79 HIS A C 1
ATOM 614 O O . HIS A 1 79 ? 4.728 1.031 15.883 1.00 86.69 79 HIS A O 1
ATOM 620 N N . LEU A 1 80 ? 3.738 2.638 14.671 1.00 88.62 80 LEU A N 1
ATOM 621 C CA . LEU A 1 80 ? 4.395 2.281 13.420 1.00 88.62 80 LEU A CA 1
ATOM 622 C C . LEU A 1 80 ? 5.789 2.896 13.318 1.00 88.62 80 LEU A C 1
ATOM 624 O O . LEU A 1 80 ? 6.011 4.070 13.611 1.00 88.62 80 LEU A O 1
ATOM 628 N N . SER A 1 81 ? 6.740 2.105 12.823 1.00 89.62 81 SER A N 1
ATOM 629 C CA . SER A 1 81 ? 8.082 2.608 12.533 1.00 89.62 81 SER A CA 1
ATOM 630 C C . SER A 1 81 ? 8.076 3.574 11.333 1.00 89.62 81 SER A C 1
ATOM 632 O O . SER A 1 81 ? 7.163 3.529 10.503 1.00 89.62 81 SER A O 1
ATOM 634 N N . PRO A 1 82 ? 9.110 4.418 11.147 1.00 89.75 82 PRO A N 1
ATOM 635 C CA . PRO A 1 82 ? 9.149 5.358 10.023 1.00 89.75 82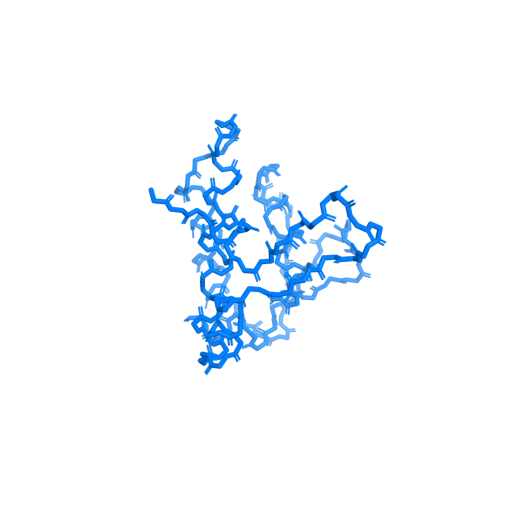 PRO A CA 1
ATOM 636 C C . PRO A 1 82 ? 8.989 4.701 8.632 1.00 89.75 82 PRO A C 1
ATOM 638 O O . PRO A 1 82 ? 8.261 5.247 7.798 1.00 89.75 82 PRO A O 1
ATOM 641 N N . PRO A 1 83 ? 9.583 3.521 8.347 1.00 89.19 83 PRO A N 1
ATOM 642 C CA . PRO A 1 83 ? 9.289 2.783 7.118 1.00 89.19 83 PRO A CA 1
ATOM 643 C C . PRO A 1 83 ? 7.835 2.310 6.991 1.00 89.19 83 PRO A C 1
ATOM 645 O O . PRO A 1 83 ? 7.275 2.365 5.897 1.00 89.19 83 PRO A O 1
ATOM 648 N N . GLN A 1 84 ? 7.212 1.877 8.093 1.00 89.75 84 GLN A N 1
ATOM 649 C CA . GLN A 1 84 ? 5.807 1.457 8.104 1.00 89.75 84 GLN A CA 1
ATOM 650 C C . GLN A 1 84 ? 4.868 2.643 7.887 1.00 89.75 84 GLN A C 1
ATOM 652 O O . GLN A 1 84 ? 3.927 2.524 7.113 1.00 89.75 84 GLN A O 1
ATOM 657 N N . LEU A 1 85 ? 5.162 3.813 8.459 1.00 90.94 85 LEU A N 1
ATOM 658 C CA . LEU A 1 85 ? 4.409 5.043 8.194 1.00 90.94 85 LEU A CA 1
ATOM 659 C C . LEU A 1 85 ? 4.424 5.408 6.704 1.00 90.94 85 L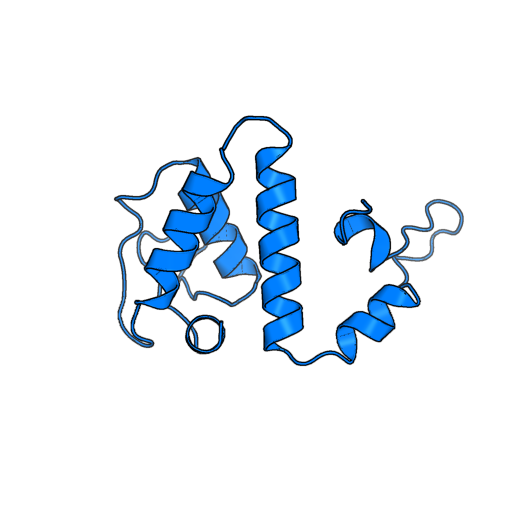EU A C 1
ATOM 661 O O . LEU A 1 85 ? 3.376 5.660 6.112 1.00 90.94 85 LEU A O 1
ATOM 665 N N . LYS A 1 86 ? 5.593 5.348 6.053 1.00 89.62 86 LYS A N 1
ATOM 666 C CA . LYS A 1 86 ? 5.706 5.560 4.596 1.00 89.62 86 LYS A CA 1
ATOM 667 C C . LYS A 1 86 ? 4.973 4.499 3.774 1.00 89.62 86 LYS A C 1
ATOM 669 O O . LYS A 1 86 ? 4.643 4.746 2.610 1.00 89.62 86 LYS A O 1
ATOM 674 N N . PHE A 1 87 ? 4.799 3.297 4.318 1.00 90.56 87 PHE A N 1
ATOM 675 C CA . PHE A 1 87 ? 4.018 2.238 3.687 1.00 90.56 87 PHE A CA 1
ATOM 676 C C . PHE A 1 87 ? 2.519 2.499 3.850 1.00 90.56 87 PHE A C 1
ATOM 678 O O . PHE A 1 87 ? 1.813 2.506 2.853 1.00 90.56 87 PHE A O 1
ATOM 685 N N . VAL A 1 88 ? 2.051 2.860 5.043 1.00 91.31 88 VAL A N 1
ATOM 686 C CA . VAL A 1 88 ? 0.665 3.285 5.303 1.00 91.31 88 VAL A CA 1
ATOM 687 C C . VAL A 1 88 ? 0.262 4.470 4.422 1.00 91.31 88 VAL A C 1
ATOM 689 O O . VAL A 1 88 ? -0.788 4.428 3.793 1.00 91.31 88 VAL A O 1
ATOM 692 N N . GLN A 1 89 ? 1.127 5.471 4.248 1.00 90.50 89 GLN A N 1
ATOM 693 C CA . GLN A 1 89 ? 0.874 6.575 3.310 1.00 90.50 89 GLN A CA 1
ATOM 694 C C . GLN A 1 89 ? 0.675 6.099 1.865 1.00 90.50 89 GLN A C 1
ATOM 696 O O . GLN A 1 89 ? -0.154 6.639 1.137 1.00 90.50 89 GLN A O 1
ATOM 701 N N . LEU A 1 90 ? 1.396 5.060 1.434 1.00 89.44 90 LEU A N 1
ATOM 702 C CA . LEU A 1 90 ? 1.145 4.457 0.127 1.00 89.44 90 LEU A CA 1
ATOM 703 C C . LEU A 1 90 ? -0.230 3.798 0.073 1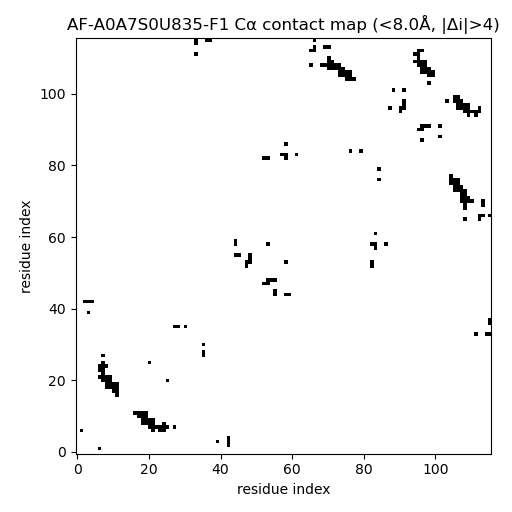.00 89.44 90 LEU A C 1
ATOM 70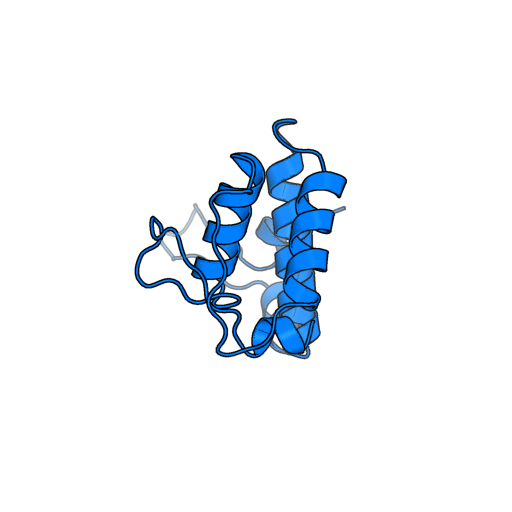5 O O . LEU A 1 90 ? -0.939 3.970 -0.911 1.00 89.44 90 LEU A O 1
ATOM 709 N N . LEU A 1 91 ? -0.602 3.049 1.111 1.00 91.56 91 LEU A N 1
ATOM 710 C CA . LEU A 1 91 ? -1.915 2.411 1.187 1.00 91.56 91 LEU A CA 1
ATOM 711 C C . LEU A 1 91 ? -3.037 3.452 1.131 1.00 91.56 91 LEU A C 1
ATOM 713 O O . LEU A 1 91 ? -4.058 3.203 0.495 1.00 91.56 91 LEU A O 1
ATOM 717 N N . TYR A 1 92 ? -2.819 4.627 1.725 1.00 92.50 92 TYR A N 1
ATOM 718 C CA . TYR A 1 92 ? -3.715 5.774 1.609 1.00 92.50 92 TYR A CA 1
ATOM 719 C C . TYR A 1 92 ? -3.834 6.247 0.154 1.00 92.50 92 TYR A C 1
ATOM 721 O O . TYR A 1 92 ? -4.938 6.348 -0.373 1.00 92.50 92 TYR A O 1
ATOM 729 N N . HIS A 1 93 ? -2.711 6.445 -0.543 1.00 89.81 93 HIS A N 1
ATOM 730 C CA . HIS A 1 93 ? -2.726 6.825 -1.961 1.00 89.81 93 HIS A CA 1
ATOM 731 C C . HIS A 1 93 ? -3.363 5.767 -2.877 1.00 89.81 93 HIS A C 1
ATOM 733 O O . HIS A 1 93 ? -3.901 6.115 -3.924 1.00 89.81 93 HIS A O 1
ATOM 739 N N . LEU A 1 94 ? -3.316 4.490 -2.490 1.00 88.44 94 LEU A N 1
ATOM 740 C CA . LEU A 1 94 ? -3.965 3.386 -3.201 1.00 88.44 94 LEU A CA 1
ATOM 741 C C . LEU A 1 94 ? -5.453 3.220 -2.838 1.00 88.44 94 LEU A C 1
ATOM 743 O O . LEU A 1 94 ? -6.119 2.362 -3.411 1.00 88.44 94 LEU A O 1
ATOM 747 N N . GLY A 1 95 ? -5.979 3.990 -1.878 1.00 89.94 95 GLY A N 1
ATOM 748 C CA . GLY A 1 95 ? -7.354 3.855 -1.382 1.00 89.94 95 GLY A CA 1
ATOM 749 C C . GLY A 1 95 ? -7.604 2.593 -0.545 1.00 89.94 95 GLY A C 1
ATOM 750 O O . GLY A 1 95 ? -8.747 2.263 -0.227 1.00 89.94 95 GLY A O 1
ATOM 751 N N . ILE A 1 96 ? -6.542 1.874 -0.177 1.00 91.12 96 ILE A N 1
ATOM 752 C CA . ILE A 1 96 ? -6.595 0.675 0.671 1.00 91.12 96 ILE A CA 1
ATOM 753 C C . ILE A 1 96 ? -6.972 1.072 2.104 1.00 91.12 96 ILE A C 1
ATOM 755 O O . ILE A 1 96 ? -7.721 0.378 2.786 1.00 91.12 96 ILE A O 1
ATOM 759 N N . ILE A 1 97 ? -6.517 2.239 2.545 1.00 93.56 97 ILE A N 1
ATOM 760 C CA . ILE A 1 97 ? -6.950 2.852 3.799 1.00 93.56 97 ILE A CA 1
ATOM 761 C C . ILE A 1 97 ? -7.450 4.266 3.530 1.00 93.56 97 ILE A C 1
ATOM 763 O O . ILE A 1 97 ? -7.008 4.937 2.599 1.00 93.56 97 ILE A O 1
ATOM 767 N N . PHE A 1 98 ? -8.347 4.728 4.383 1.00 93.56 98 PHE A N 1
ATOM 768 C CA . PHE A 1 98 ? -8.777 6.109 4.454 1.00 93.56 98 PHE A CA 1
ATOM 769 C C . PHE A 1 98 ? -8.078 6.811 5.622 1.00 93.56 98 PHE A C 1
ATOM 771 O O . PHE A 1 98 ? -7.890 6.225 6.687 1.00 93.56 98 PHE A O 1
ATOM 778 N N . MET A 1 99 ? -7.699 8.071 5.421 1.00 93.94 99 MET A N 1
ATOM 779 C CA . MET A 1 99 ? -7.166 8.972 6.444 1.00 93.94 99 MET A CA 1
ATOM 780 C C . MET A 1 99 ? -7.720 10.372 6.159 1.00 93.94 99 MET A C 1
ATOM 782 O O . MET A 1 99 ? -7.831 10.753 4.998 1.00 93.94 99 MET A O 1
ATOM 786 N N . GLU A 1 100 ? -8.039 11.151 7.195 1.00 91.31 100 GLU A N 1
ATOM 787 C CA . GLU A 1 100 ? -8.520 12.538 7.033 1.00 91.31 100 GLU A CA 1
ATOM 788 C C . GLU A 1 100 ? -7.475 13.436 6.347 1.00 91.31 100 GLU A C 1
ATOM 790 O O . GLU A 1 100 ? -7.797 14.330 5.570 1.00 91.31 100 GLU A O 1
ATOM 795 N N . SER A 1 101 ? -6.198 13.161 6.610 1.00 89.38 101 SER A N 1
ATOM 796 C CA . SER A 1 101 ? -5.050 13.759 5.934 1.00 89.38 101 SER A CA 1
ATOM 797 C C . SER A 1 101 ? -3.914 12.731 5.850 1.00 89.38 101 SER A C 1
ATOM 799 O O . SER A 1 101 ? -3.852 11.829 6.691 1.00 89.38 101 SER A O 1
ATOM 801 N N . PRO A 1 102 ? -2.966 12.858 4.901 1.00 83.69 102 PRO A N 1
ATOM 802 C CA . PRO A 1 102 ? -1.811 11.953 4.797 1.00 83.69 102 PRO A CA 1
ATOM 803 C C . PRO A 1 102 ? -0.868 12.005 6.017 1.00 83.69 102 PRO A C 1
ATOM 805 O O . PRO A 1 102 ? 0.013 11.156 6.167 1.00 83.69 102 PRO A O 1
ATOM 808 N N . SER A 1 103 ? -1.038 13.010 6.880 1.00 86.12 103 SER A N 1
ATOM 809 C CA . SER A 1 103 ? -0.339 13.189 8.155 1.00 86.12 103 SER A CA 1
ATOM 810 C C . SER A 1 103 ? -1.199 12.846 9.376 1.00 86.12 103 SER A C 1
ATOM 812 O O . SER A 1 103 ? -0.751 13.054 10.503 1.00 86.12 103 SER A O 1
ATOM 814 N N . SER A 1 104 ? -2.437 12.376 9.181 1.00 91.19 104 SER A N 1
ATOM 815 C CA . SER A 1 104 ? -3.321 12.020 10.290 1.00 91.19 104 SER A CA 1
ATOM 816 C C . SER A 1 104 ? -2.735 10.867 11.101 1.00 91.19 104 SER A C 1
ATOM 818 O O . SER A 1 104 ? -2.057 9.986 10.572 1.00 91.19 104 SER A O 1
ATOM 820 N N . ARG A 1 105 ? -3.016 10.866 12.405 1.00 91.12 105 ARG A N 1
ATOM 821 C CA . ARG A 1 105 ? -2.587 9.793 13.309 1.00 91.12 105 ARG A CA 1
ATOM 822 C C . ARG A 1 105 ? -3.529 8.595 13.308 1.00 91.12 105 ARG A C 1
ATOM 824 O O . ARG A 1 105 ? -3.221 7.583 13.928 1.00 91.12 105 ARG A O 1
ATOM 831 N N . THR A 1 106 ? -4.664 8.702 12.626 1.00 93.62 106 THR A N 1
ATOM 832 C CA . THR A 1 106 ? -5.690 7.662 12.590 1.00 93.62 106 THR A CA 1
ATOM 833 C C . THR A 1 106 ? -5.996 7.283 11.151 1.00 93.62 106 THR A C 1
ATOM 835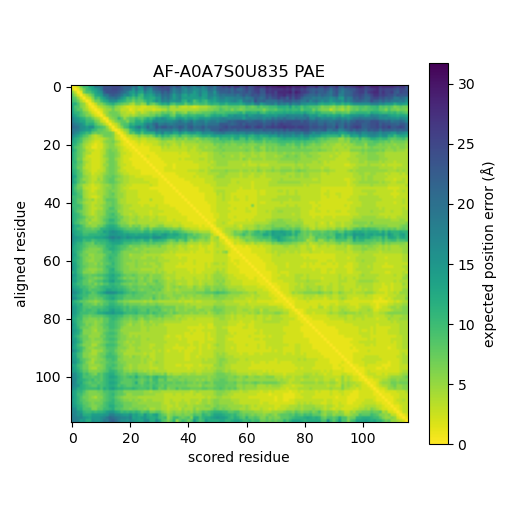 O O . THR A 1 106 ? -6.150 8.152 10.290 1.00 93.62 106 THR A O 1
ATOM 838 N N . PHE A 1 107 ? -6.086 5.979 10.897 1.00 93.88 107 PHE A N 1
ATOM 839 C CA . PHE A 1 107 ? -6.542 5.437 9.625 1.00 93.88 107 PHE A CA 1
ATOM 840 C C . PHE A 1 107 ? -7.752 4.523 9.815 1.00 93.88 107 PHE A C 1
ATOM 842 O O . PHE A 1 107 ? -7.942 3.922 10.874 1.00 93.88 107 PHE A O 1
ATOM 849 N N . TRP A 1 108 ? -8.544 4.397 8.756 1.00 94.56 108 TRP A N 1
ATOM 850 C CA . TRP A 1 108 ? -9.695 3.509 8.669 1.00 94.56 108 TRP A CA 1
ATOM 851 C C . TRP A 1 108 ? -9.490 2.552 7.489 1.00 94.56 108 TRP A C 1
ATOM 853 O O . TRP A 1 108 ? -9.291 3.016 6.365 1.00 94.56 108 TRP A O 1
ATOM 863 N N . PRO A 1 109 ? -9.504 1.226 7.692 1.00 93.06 109 PRO A N 1
ATOM 864 C CA . PRO A 1 109 ? -9.357 0.273 6.596 1.00 93.06 109 PRO A CA 1
ATOM 865 C C . PRO A 1 109 ? -10.578 0.330 5.669 1.00 93.06 109 PRO A C 1
ATOM 867 O O . PRO A 1 109 ? -11.715 0.469 6.130 1.00 93.06 109 PRO A O 1
ATOM 870 N N . THR A 1 110 ? -10.352 0.214 4.359 1.00 91.62 110 THR A N 1
ATOM 871 C CA . THR A 1 110 ? -11.435 0.142 3.369 1.00 91.62 110 THR A CA 1
ATOM 872 C C . THR A 1 110 ? -11.764 -1.307 3.010 1.00 91.62 110 THR A C 1
ATOM 874 O O . THR A 1 110 ? -11.058 -2.248 3.375 1.00 91.62 110 THR A O 1
ATOM 877 N N . GLN A 1 111 ? -12.835 -1.504 2.240 1.00 88.50 111 GLN A N 1
ATOM 878 C CA . GLN A 1 111 ? -13.226 -2.823 1.726 1.00 88.50 111 GLN A CA 1
ATOM 879 C C . GLN A 1 111 ? -12.161 -3.464 0.814 1.00 88.50 111 GLN A C 1
ATOM 881 O O . GLN A 1 111 ? -12.206 -4.673 0.578 1.00 88.50 111 GLN A O 1
ATOM 886 N N . LEU A 1 112 ? -11.189 -2.686 0.316 1.00 85.75 112 LEU A N 1
ATOM 887 C CA . LEU A 1 112 ? -10.058 -3.222 -0.443 1.00 85.75 112 LEU A CA 1
ATOM 888 C C . LEU A 1 112 ? -9.113 -4.047 0.438 1.00 85.75 112 LEU A C 1
ATOM 890 O O . LEU A 1 112 ? -8.528 -5.002 -0.061 1.00 85.75 112 LEU A O 1
ATOM 894 N N . VAL A 1 113 ? -8.993 -3.721 1.734 1.00 80.94 113 VAL A N 1
ATOM 895 C CA . VAL A 1 113 ? -8.164 -4.492 2.680 1.00 80.94 113 VAL A CA 1
ATOM 896 C C . VAL A 1 113 ? -8.803 -5.829 3.014 1.00 80.94 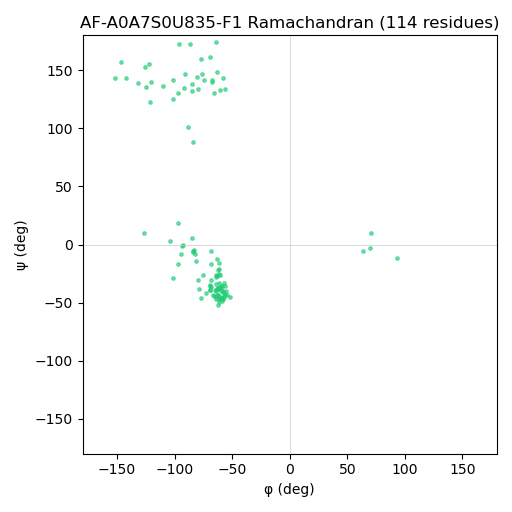113 VAL A C 1
ATOM 898 O O . VAL A 1 113 ? -8.121 -6.843 3.061 1.00 80.94 113 VAL A O 1
ATOM 901 N N . VAL A 1 114 ? -10.119 -5.842 3.228 1.00 72.31 114 VAL A N 1
ATOM 902 C CA . VAL A 1 114 ? -10.856 -7.053 3.636 1.00 72.31 114 VAL A CA 1
ATOM 903 C C . VAL A 1 114 ? -10.801 -8.140 2.565 1.00 72.31 114 VAL A C 1
ATOM 905 O O . VAL A 1 114 ? -10.867 -9.325 2.873 1.00 72.31 114 VAL A O 1
ATOM 908 N N . ASN A 1 115 ? -10.663 -7.736 1.303 1.00 68.19 115 ASN A N 1
ATOM 909 C CA . ASN A 1 115 ? -10.606 -8.640 0.162 1.00 68.19 115 ASN A CA 1
ATOM 910 C C . ASN A 1 115 ? -9.172 -8.952 -0.301 1.00 68.19 115 ASN A C 1
ATOM 912 O O . ASN A 1 115 ? -9.009 -9.391 -1.441 1.00 68.19 115 ASN A O 1
ATOM 916 N N . LEU A 1 116 ? -8.148 -8.717 0.535 1.00 68.25 116 LEU A N 1
ATOM 917 C CA . LEU A 1 116 ? -6.755 -9.094 0.245 1.00 68.25 116 LEU A CA 1
ATOM 918 C C . LEU A 1 116 ? -6.514 -10.599 0.327 1.00 68.25 116 LEU A C 1
ATOM 920 O O . LEU A 1 116 ? -7.031 -11.292 1.224 1.00 68.25 116 LEU A O 1
#

Sequence (116 aa):
RQSARGALMKEDKADGEGPRITAEGFQFLLKPLRWQVWQLLMDAIQARCKDGSSTPEHLLSCLFQLCFCVVGTGYSVDHLSPPQLKFVQLLYHLGIIFMESPSSRTFWPTQLVVNL

Radius of gyration: 15.74 Å; Cα contacts (8 Å, |Δi|>4): 121; chains: 1; bounding box: 33×25×46 Å